Protein AF-A0A9D6TCB1-F1 (afdb_monomer)

Radius of gyration: 13.5 Å; Cα contacts (8 Å, |Δi|>4): 74; chains: 1; bounding box: 44×17×34 Å

Solvent-accessib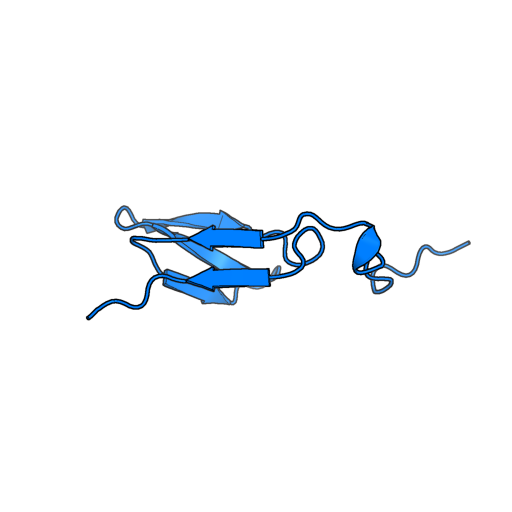le surface area (backbone atoms only — not comparable to full-atom values): 3804 Å² total; per-residue (Å²): 129,88,78,66,86,79,67,68,65,56,70,89,76,31,46,74,64,44,80,49,65,77,56,46,80,42,82,52,98,91,48,45,29,40,31,40,86,89,67,50,73,43,80,52,67,70,69,48,36,65,39,79,45,70,59,77,87,129

Nearest PDB structures (foldseek):
  5dqu-assembly1_B  TM=9.283E-01  e=2.844E-03  Escherichia coli K-12
  5ds6-assembly1_D  TM=9.216E-01  e=3.252E-03  Escherichia coli K-12
  5vvk-assembly1_D  TM=9.260E-01  e=3.477E-03  Escherichia coli K-12
  5vvk-assembly1_B  TM=9.288E-01  e=7.262E-03  Escherichia coli K-12
  4p6i-assembly1_D  TM=8.688E-01  e=1.734E-02  Escherichia coli K-12

Foldseek 3Di:
DPDPPPPFPDLVQADEEAEDEQFDWDADPVGIWTQHPVRDTDDDPPSRYNYYHYDDDD

pLDDT: mean 86.25, std 13.06, range [47.28, 96.06]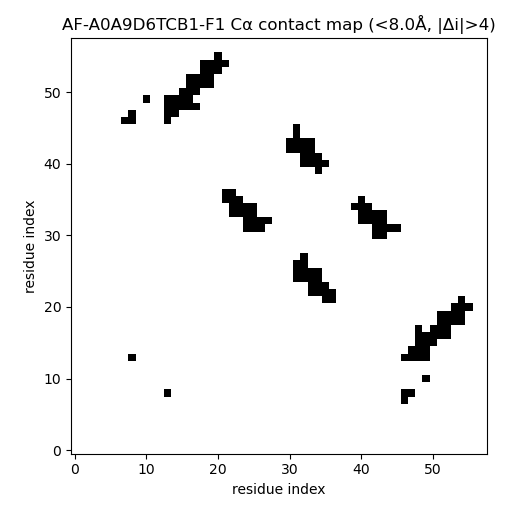

Sequence (58 aa):
MPRDLHALPRLSDRWSHLYLEHGRLQKTKEGLGFVDPQGGTTAVPLDQFAVVLLRAWG

Secondary structure (DSSP, 8-state):
----TT-PPPGGGSEEEEEE-SSEEEE-SSSEEEE-TTS-EEE--TTTEEEEEE----

Structure (mmCIF, N/CA/C/O backbone):
data_AF-A0A9D6TCB1-F1
#
_entry.id   AF-A0A9D6TCB1-F1
#
loop_
_atom_site.group_PDB
_atom_site.id
_atom_site.type_symbol
_atom_site.label_atom_id
_atom_site.label_alt_id
_atom_site.label_comp_id
_atom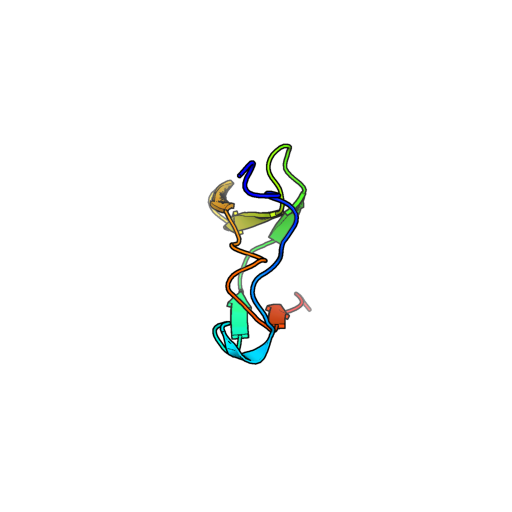_site.label_asym_id
_atom_site.label_entity_id
_atom_site.label_seq_id
_atom_site.pdbx_PDB_ins_code
_atom_site.Cartn_x
_atom_site.Cartn_y
_atom_site.Cartn_z
_atom_site.occupancy
_atom_site.B_iso_or_equiv
_atom_site.auth_seq_id
_atom_site.auth_comp_id
_atom_site.auth_asym_id
_atom_site.auth_atom_id
_atom_site.pdbx_PDB_model_num
ATOM 1 N N . MET A 1 1 ? 24.553 5.117 -15.390 1.00 47.28 1 MET A N 1
ATOM 2 C CA . MET A 1 1 ? 23.425 6.030 -15.675 1.00 47.28 1 MET A CA 1
ATOM 3 C C . MET A 1 1 ? 22.646 6.218 -14.386 1.00 47.28 1 MET A C 1
ATOM 5 O O . MET A 1 1 ? 22.422 5.208 -13.726 1.00 47.28 1 MET A O 1
ATOM 9 N N . PRO A 1 2 ? 22.300 7.447 -13.972 1.00 50.75 2 PRO A N 1
ATOM 10 C CA . PRO A 1 2 ? 21.478 7.627 -12.785 1.00 50.75 2 PRO A CA 1
ATOM 11 C C . PRO A 1 2 ? 20.103 7.025 -13.083 1.00 50.75 2 PRO A C 1
ATOM 13 O O . PRO A 1 2 ? 19.470 7.383 -14.073 1.00 50.75 2 PRO A O 1
ATOM 16 N N . ARG A 1 3 ? 19.684 6.042 -12.284 1.00 56.44 3 ARG A N 1
ATOM 17 C CA . ARG A 1 3 ? 18.345 5.459 -12.368 1.00 56.44 3 ARG A CA 1
ATOM 18 C C . ARG A 1 3 ? 17.383 6.519 -11.849 1.00 56.44 3 ARG A C 1
ATOM 20 O O . ARG A 1 3 ? 17.391 6.798 -10.655 1.00 56.44 3 ARG A O 1
ATOM 27 N N . ASP A 1 4 ? 16.621 7.137 -12.743 1.00 59.56 4 ASP A N 1
ATOM 28 C CA . ASP A 1 4 ? 15.524 8.010 -12.346 1.00 59.56 4 ASP A CA 1
ATOM 29 C C . ASP A 1 4 ? 14.535 7.179 -11.514 1.00 59.56 4 ASP A C 1
ATOM 31 O O . ASP A 1 4 ? 13.904 6.247 -12.017 1.00 59.56 4 ASP A O 1
ATOM 35 N N . LEU A 1 5 ? 14.460 7.466 -10.214 1.00 58.53 5 LEU A N 1
ATOM 36 C CA . LEU A 1 5 ? 13.565 6.783 -9.278 1.00 58.53 5 LEU A CA 1
ATOM 37 C C . LEU A 1 5 ? 12.094 7.180 -9.503 1.00 58.53 5 LEU A C 1
ATOM 39 O O . LEU A 1 5 ? 11.210 6.597 -8.880 1.00 58.53 5 LEU A O 1
ATOM 43 N N . HIS A 1 6 ? 11.825 8.132 -10.403 1.00 61.03 6 HIS A N 1
ATOM 44 C CA . HIS A 1 6 ? 10.483 8.500 -10.851 1.00 61.03 6 HIS A CA 1
ATOM 45 C C . HIS A 1 6 ? 10.000 7.690 -12.059 1.00 61.03 6 HIS A C 1
ATOM 47 O O . HIS A 1 6 ? 8.834 7.813 -12.444 1.00 61.03 6 HIS A O 1
ATOM 53 N N . ALA A 1 7 ? 10.849 6.846 -12.655 1.00 69.94 7 ALA A N 1
ATOM 54 C CA . ALA A 1 7 ? 10.419 5.946 -13.716 1.00 69.94 7 ALA A CA 1
ATOM 55 C C . ALA A 1 7 ? 9.518 4.851 -13.127 1.00 69.94 7 ALA A C 1
ATOM 57 O O . ALA A 1 7 ? 9.983 3.836 -12.606 1.00 69.94 7 ALA A O 1
ATOM 58 N N . LEU A 1 8 ? 8.207 5.074 -13.197 1.00 77.44 8 LEU A N 1
ATOM 59 C CA . LEU A 1 8 ? 7.219 4.077 -12.815 1.00 77.44 8 LEU A CA 1
ATOM 60 C C . LEU A 1 8 ? 7.273 2.879 -13.781 1.00 77.44 8 LEU A C 1
ATOM 62 O O . LEU A 1 8 ? 7.412 3.086 -14.992 1.00 77.44 8 LEU A O 1
ATOM 66 N N . PRO A 1 9 ? 7.097 1.635 -13.290 1.00 79.81 9 PRO A N 1
ATOM 67 C CA . PRO A 1 9 ? 6.912 0.476 -14.157 1.00 79.81 9 PRO A CA 1
ATOM 68 C C . PRO A 1 9 ? 5.763 0.721 -15.137 1.00 79.81 9 PRO A C 1
ATOM 70 O O . PRO A 1 9 ? 4.756 1.355 -14.769 1.00 79.81 9 PRO A O 1
ATOM 73 N N . ARG A 1 10 ? 5.886 0.197 -16.366 1.00 85.69 10 ARG A N 1
ATOM 74 C CA . ARG A 1 10 ? 4.781 0.244 -17.335 1.00 85.69 10 ARG A CA 1
ATOM 75 C C . ARG A 1 10 ? 3.571 -0.439 -16.712 1.00 85.69 10 ARG A C 1
ATOM 77 O O . ARG A 1 10 ? 3.718 -1.391 -15.953 1.00 85.69 10 ARG A O 1
ATOM 84 N N . LEU A 1 11 ? 2.370 0.010 -17.064 1.00 85.38 11 LEU A N 1
ATOM 85 C CA . LEU A 1 11 ? 1.137 -0.568 -16.523 1.00 85.38 11 LEU A CA 1
ATOM 86 C C . LEU A 1 11 ? 1.051 -2.087 -16.763 1.00 85.38 11 LEU A C 1
ATOM 88 O O . LEU A 1 11 ? 0.584 -2.814 -15.896 1.00 85.38 11 LEU A O 1
ATOM 92 N N . SER A 1 12 ? 1.563 -2.559 -17.906 1.00 89.69 12 SER A N 1
ATOM 93 C CA . SER A 1 12 ? 1.642 -3.980 -18.271 1.00 89.69 12 SER A CA 1
ATOM 94 C C . SER A 1 12 ? 2.571 -4.813 -17.387 1.00 89.69 12 SER A C 1
ATOM 96 O O . SER A 1 12 ? 2.450 -6.031 -17.375 1.00 89.69 12 SER A O 1
ATOM 98 N N . ASP A 1 13 ? 3.509 -4.172 -16.689 1.00 89.62 13 ASP A N 1
ATOM 99 C CA . ASP A 1 13 ? 4.495 -4.844 -15.840 1.00 89.62 13 ASP A CA 1
ATOM 100 C C . ASP A 1 13 ? 3.991 -4.973 -14.382 1.00 89.62 13 ASP A C 1
ATOM 102 O O . ASP A 1 13 ? 4.674 -5.551 -13.538 1.00 89.62 13 ASP A O 1
ATOM 106 N N . ARG A 1 14 ? 2.803 -4.428 -14.071 1.00 91.19 14 ARG A N 1
ATOM 107 C CA . ARG A 1 14 ? 2.212 -4.401 -12.724 1.00 91.19 14 ARG A CA 1
ATOM 108 C C . ARG A 1 14 ? 1.264 -5.567 -12.479 1.00 91.19 14 ARG A C 1
ATOM 110 O O . ARG A 1 14 ? 0.662 -6.119 -13.398 1.00 91.19 14 ARG A O 1
ATOM 117 N N . TRP A 1 15 ? 1.059 -5.887 -11.208 1.00 91.62 15 TRP A N 1
ATOM 118 C CA . TRP A 1 15 ? -0.026 -6.762 -10.781 1.00 91.62 15 TRP A CA 1
ATOM 119 C C . TRP A 1 15 ? -1.379 -6.072 -10.955 1.00 91.62 15 TRP A C 1
ATOM 121 O O . TRP A 1 15 ? -1.501 -4.849 -10.854 1.00 91.62 15 TRP A O 1
ATOM 131 N N . SER A 1 16 ? -2.415 -6.866 -11.230 1.00 93.06 16 SER A N 1
ATOM 132 C CA . SER A 1 16 ? -3.709 -6.347 -11.679 1.00 93.06 16 SER A CA 1
ATOM 133 C C . SER A 1 16 ? -4.381 -5.441 -10.646 1.00 93.06 16 SER A C 1
ATOM 135 O O . SER A 1 16 ? -4.786 -4.331 -10.978 1.00 93.06 16 SER A O 1
ATOM 137 N N . HIS A 1 17 ? -4.509 -5.886 -9.396 1.00 93.19 17 HIS A N 1
ATOM 138 C CA . HIS A 1 17 ? -5.151 -5.092 -8.353 1.00 93.19 17 HIS A CA 1
ATOM 139 C C . HIS A 1 17 ? -4.706 -5.498 -6.948 1.00 93.19 17 HIS A C 1
ATOM 141 O O . HIS A 1 17 ? -4.333 -6.646 -6.715 1.00 93.19 17 HIS A O 1
ATOM 147 N N . LEU A 1 18 ? -4.793 -4.548 -6.019 1.00 94.81 18 LEU A N 1
ATOM 148 C CA . LEU A 1 18 ? -4.695 -4.764 -4.579 1.00 94.81 18 LEU A CA 1
ATOM 149 C C . LEU A 1 18 ? -6.047 -4.432 -3.950 1.00 94.81 18 LEU A C 1
ATOM 151 O O . LEU A 1 18 ? -6.514 -3.301 -4.070 1.00 94.81 18 LEU A O 1
ATOM 155 N N . TYR A 1 19 ? -6.676 -5.399 -3.290 1.00 94.75 19 TYR A N 1
ATOM 156 C CA . TYR A 1 19 ? -7.916 -5.180 -2.548 1.00 94.75 19 TYR A CA 1
ATOM 157 C C . TYR A 1 19 ? -7.616 -5.025 -1.056 1.00 94.75 19 TYR A C 1
ATOM 159 O O . TYR A 1 19 ? -6.913 -5.853 -0.479 1.00 94.75 19 TYR A O 1
ATOM 167 N N . LEU A 1 20 ? -8.139 -3.960 -0.445 1.00 94.44 20 LEU A N 1
ATOM 168 C CA . LEU A 1 20 ? -7.964 -3.652 0.972 1.00 94.44 20 LEU A CA 1
ATOM 169 C C . LEU A 1 20 ? -9.326 -3.444 1.638 1.00 94.44 20 LEU A C 1
ATOM 171 O O . LEU A 1 20 ? -10.190 -2.716 1.137 1.00 94.44 20 LEU A O 1
ATOM 175 N N . GLU A 1 21 ? -9.492 -4.047 2.809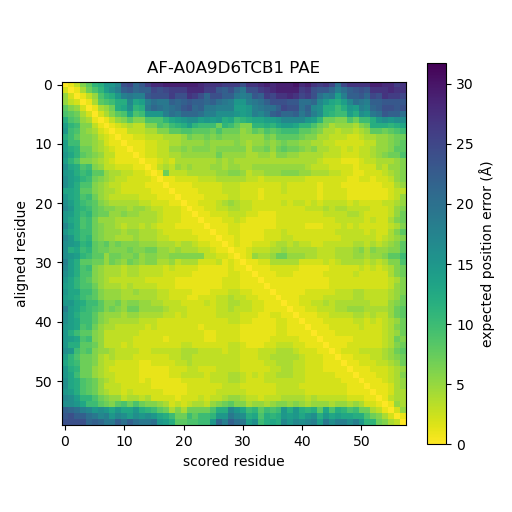 1.00 94.81 21 GLU A N 1
ATOM 176 C CA . GLU A 1 21 ? -10.711 -3.967 3.605 1.00 94.81 21 GLU A CA 1
ATOM 177 C C . GLU A 1 21 ? -10.411 -3.906 5.099 1.00 94.81 21 GLU A C 1
ATOM 179 O O . GLU A 1 21 ? -9.327 -4.278 5.539 1.00 94.81 21 GLU A O 1
ATOM 184 N N . HIS A 1 22 ? -11.393 -3.442 5.876 1.00 92.69 22 HIS A N 1
ATOM 185 C CA . HIS A 1 22 ? -11.294 -3.331 7.333 1.00 92.69 22 HIS A CA 1
ATOM 186 C C . HIS A 1 22 ? -10.089 -2.499 7.797 1.00 92.69 22 HIS A C 1
ATOM 188 O O . HIS A 1 22 ? -9.402 -2.856 8.741 1.00 92.69 22 HIS A O 1
ATOM 194 N N . GLY A 1 23 ? -9.840 -1.363 7.150 1.00 92.38 23 GLY A N 1
ATOM 195 C CA . GLY A 1 23 ? -8.813 -0.419 7.578 1.00 92.38 23 GLY A CA 1
ATOM 196 C C . GLY A 1 23 ? -8.965 0.922 6.883 1.00 92.38 23 GLY A C 1
ATOM 197 O O . GLY A 1 23 ? -9.978 1.180 6.226 1.00 92.38 23 GLY A O 1
ATOM 198 N N . ARG A 1 24 ? -7.959 1.782 7.032 1.00 93.12 24 ARG A N 1
ATOM 199 C CA . ARG A 1 24 ? -7.932 3.111 6.412 1.00 93.12 24 ARG A CA 1
ATOM 200 C C . ARG A 1 24 ? -6.621 3.357 5.689 1.00 93.12 24 ARG A C 1
ATOM 202 O O . ARG A 1 24 ? -5.555 2.968 6.158 1.00 93.12 24 ARG A O 1
ATOM 209 N N . LEU A 1 25 ? -6.696 4.066 4.572 1.00 94.06 25 LEU A N 1
ATOM 210 C CA . LEU A 1 25 ? -5.509 4.600 3.925 1.00 94.06 25 LEU A CA 1
ATOM 211 C C . LEU A 1 25 ? -5.064 5.890 4.609 1.00 94.06 25 LEU A C 1
ATOM 213 O O . LEU A 1 25 ? -5.883 6.741 4.957 1.00 94.06 25 LEU A O 1
ATOM 217 N N . GLN A 1 26 ? -3.756 6.052 4.756 1.00 94.44 26 GLN A N 1
ATOM 218 C CA . GLN A 1 26 ? -3.141 7.238 5.327 1.00 94.44 26 GLN A CA 1
ATOM 219 C C . GLN A 1 26 ? -1.893 7.607 4.531 1.00 94.44 26 GLN A C 1
ATOM 221 O O . GLN A 1 26 ? -1.058 6.762 4.221 1.00 94.44 26 GLN A O 1
ATOM 226 N N . LYS A 1 27 ? -1.743 8.892 4.212 1.00 94.06 27 LYS A N 1
ATOM 227 C CA . LYS A 1 27 ? -0.502 9.399 3.627 1.00 94.06 27 LYS A CA 1
ATOM 228 C C . LYS A 1 27 ? 0.591 9.417 4.697 1.00 94.06 27 LYS A C 1
ATOM 230 O O . LYS A 1 27 ? 0.380 9.965 5.780 1.00 94.06 27 LYS A O 1
ATOM 235 N N . THR A 1 28 ? 1.744 8.839 4.390 1.00 90.19 28 THR A N 1
ATOM 236 C CA . THR A 1 28 ? 2.943 8.862 5.238 1.00 90.19 28 THR A CA 1
ATOM 237 C C . THR A 1 28 ? 4.009 9.767 4.615 1.00 90.19 28 THR A C 1
ATOM 239 O O . THR A 1 28 ? 3.781 10.375 3.564 1.00 90.19 28 THR A O 1
ATOM 242 N N . LYS A 1 29 ? 5.176 9.898 5.260 1.00 89.75 29 LYS A N 1
ATOM 243 C CA . LYS A 1 29 ? 6.311 10.629 4.671 1.00 89.75 29 LYS A CA 1
ATOM 244 C C . LYS A 1 29 ? 6.862 9.904 3.438 1.00 89.75 29 LYS A C 1
ATOM 246 O O . LYS A 1 29 ? 7.323 10.554 2.507 1.00 89.75 29 LYS A O 1
ATOM 251 N N . GLU A 1 30 ? 6.778 8.578 3.434 1.00 86.38 30 GLU A N 1
ATOM 252 C CA . GLU A 1 30 ? 7.356 7.684 2.430 1.00 86.38 30 GLU A CA 1
ATOM 253 C C . GLU A 1 30 ? 6.365 7.313 1.314 1.00 86.38 30 GLU A C 1
ATOM 255 O O . GLU A 1 30 ? 6.776 6.789 0.283 1.00 86.38 30 GLU A O 1
ATOM 260 N N . GLY A 1 31 ? 5.066 7.581 1.488 1.00 89.25 31 GLY A N 1
ATOM 261 C CA . GLY A 1 31 ? 4.054 7.276 0.479 1.00 89.25 31 GLY A CA 1
ATOM 262 C C . GLY A 1 31 ? 2.662 7.065 1.063 1.00 89.25 31 GLY A C 1
ATOM 263 O O . GLY A 1 31 ? 2.090 7.962 1.687 1.00 89.25 31 GLY A O 1
ATOM 264 N N . LEU A 1 32 ? 2.096 5.884 0.810 1.00 93.38 32 LEU A N 1
ATOM 265 C CA . LEU A 1 32 ? 0.763 5.493 1.259 1.00 93.38 32 LEU A CA 1
ATOM 266 C C . LEU A 1 32 ? 0.865 4.301 2.214 1.00 93.38 32 LEU A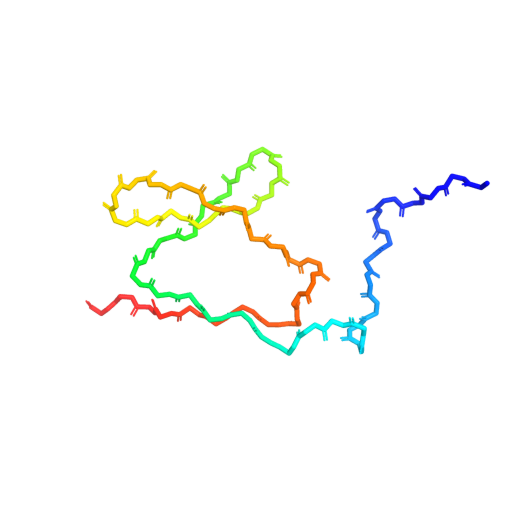 C 1
ATOM 268 O O . LEU A 1 32 ? 1.453 3.275 1.879 1.00 93.38 32 LEU A O 1
ATOM 272 N N . GLY A 1 33 ? 0.282 4.443 3.398 1.00 96.06 33 GLY A N 1
ATOM 273 C CA . GLY A 1 33 ? 0.143 3.386 4.391 1.00 96.06 33 GLY A CA 1
ATOM 274 C C . GLY A 1 33 ? -1.305 2.924 4.507 1.00 96.06 33 GLY A C 1
ATOM 275 O O . GLY A 1 33 ? -2.236 3.716 4.361 1.00 96.06 33 GLY A O 1
ATOM 276 N N . PHE A 1 34 ? -1.489 1.642 4.793 1.00 95.62 34 PHE A N 1
ATOM 277 C CA . PHE A 1 34 ? -2.758 1.055 5.191 1.00 95.62 34 PHE A CA 1
ATOM 278 C C . PHE A 1 34 ? -2.714 0.760 6.689 1.00 95.62 34 PHE A C 1
ATOM 280 O O . PHE A 1 34 ? -1.844 0.018 7.146 1.00 95.62 34 PHE A O 1
ATOM 287 N N . VAL A 1 35 ? -3.622 1.378 7.440 1.00 95.69 35 VAL A N 1
ATOM 288 C CA . VAL A 1 35 ? -3.737 1.233 8.892 1.00 95.69 35 VAL A CA 1
ATOM 289 C C . VAL A 1 35 ? -4.873 0.269 9.206 1.00 95.69 35 VAL A C 1
ATOM 291 O O . VAL A 1 35 ? -6.021 0.525 8.826 1.00 95.69 35 VAL A O 1
ATOM 294 N N . ASP A 1 36 ? -4.545 -0.823 9.888 1.00 93.31 36 ASP A N 1
ATOM 295 C CA . ASP A 1 36 ? -5.498 -1.837 10.337 1.00 93.31 36 ASP A CA 1
ATOM 296 C C . ASP A 1 36 ? -6.248 -1.397 11.622 1.00 93.31 36 ASP A C 1
ATOM 298 O O . ASP A 1 36 ? -5.916 -0.368 12.224 1.00 93.31 36 ASP A O 1
ATOM 302 N N . PRO A 1 37 ? -7.268 -2.148 12.081 1.00 93.19 37 PRO A N 1
ATOM 303 C CA . PRO A 1 37 ? -8.047 -1.787 13.267 1.00 93.19 37 PRO A CA 1
ATOM 304 C C . PRO A 1 37 ? -7.261 -1.855 14.583 1.00 93.19 37 PRO A C 1
ATOM 306 O O . PRO A 1 37 ? -7.681 -1.258 15.570 1.00 93.19 37 PRO A O 1
ATOM 309 N N . GLN A 1 38 ? -6.141 -2.581 14.610 1.00 95.06 38 GLN A N 1
ATOM 310 C CA . GLN A 1 38 ? -5.228 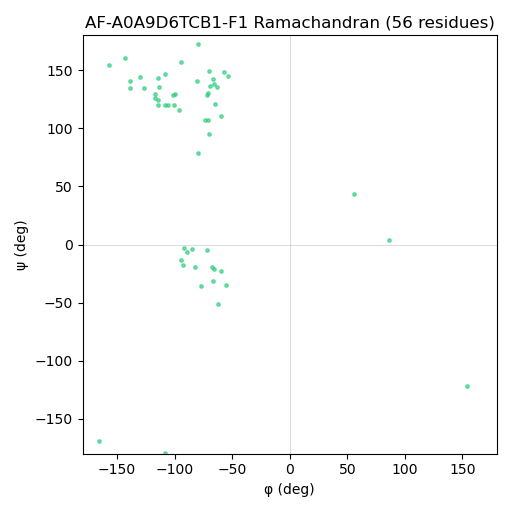-2.678 15.754 1.00 95.06 38 GLN A CA 1
ATOM 311 C C . GLN A 1 38 ? -4.219 -1.511 15.765 1.00 95.06 38 GLN A C 1
ATOM 313 O O . GLN A 1 38 ? -3.434 -1.377 16.702 1.00 95.06 38 GLN A O 1
ATOM 318 N N . GLY A 1 39 ? -4.237 -0.650 14.740 1.00 93.25 39 GLY A N 1
ATOM 319 C CA . GLY A 1 39 ? -3.311 0.469 14.574 1.00 93.25 39 GLY A CA 1
ATOM 320 C C . GLY A 1 39 ? -1.998 0.093 13.880 1.00 93.25 39 GLY A C 1
ATOM 321 O O . GLY A 1 39 ? -1.125 0.953 13.734 1.00 93.25 39 GLY A O 1
ATOM 322 N N . GLY A 1 40 ? -1.850 -1.154 13.423 1.00 94.31 40 GLY A N 1
ATOM 323 C CA . GLY A 1 40 ? -0.712 -1.590 12.621 1.00 94.31 40 GLY A CA 1
ATOM 324 C C . GLY A 1 40 ? -0.712 -0.893 11.263 1.00 94.31 40 GLY A C 1
ATOM 325 O O . GLY A 1 40 ? -1.76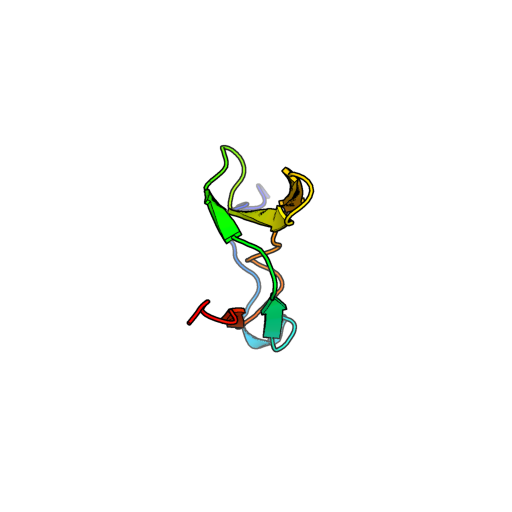0 -0.708 10.649 1.00 94.31 40 GLY A O 1
ATOM 326 N N . THR A 1 41 ? 0.461 -0.461 10.795 1.00 94.94 41 THR A N 1
ATOM 327 C CA . THR A 1 41 ? 0.607 0.231 9.505 1.00 94.94 41 THR A CA 1
ATOM 328 C C . THR A 1 41 ? 1.431 -0.610 8.539 1.00 94.94 41 THR A C 1
ATOM 330 O O . THR A 1 41 ? 2.574 -0.951 8.837 1.00 94.94 41 THR A O 1
ATOM 333 N N . THR A 1 42 ? 0.873 -0.890 7.361 1.00 94.88 42 THR A N 1
ATOM 334 C CA . THR A 1 42 ? 1.553 -1.594 6.262 1.00 94.88 42 THR A CA 1
ATOM 335 C C . THR A 1 42 ? 1.748 -0.652 5.076 1.00 94.88 42 THR A C 1
ATOM 337 O O . THR A 1 42 ? 0.827 0.073 4.704 1.00 94.88 42 THR A O 1
ATOM 340 N N . ALA A 1 43 ? 2.935 -0.643 4.465 1.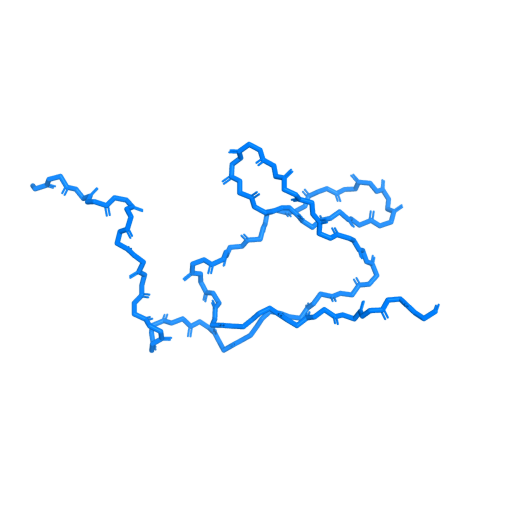00 95.31 43 ALA A N 1
ATOM 341 C CA . ALA A 1 43 ? 3.192 0.160 3.269 1.00 95.31 43 ALA A CA 1
ATOM 342 C C . ALA A 1 43 ? 2.426 -0.391 2.055 1.00 95.31 43 ALA A C 1
ATOM 344 O O . ALA A 1 43 ? 2.418 -1.598 1.814 1.00 95.31 43 ALA A O 1
ATOM 345 N N . VAL A 1 44 ? 1.814 0.497 1.268 1.00 94.81 44 VAL A N 1
ATOM 346 C CA . VAL A 1 44 ? 1.112 0.138 0.030 1.00 94.81 44 VAL A CA 1
ATOM 347 C C . VAL A 1 44 ? 2.056 0.340 -1.164 1.00 94.81 44 VAL A C 1
ATOM 349 O O . VAL A 1 44 ? 2.428 1.484 -1.442 1.00 94.81 44 VAL A O 1
ATOM 352 N N . PRO A 1 45 ? 2.435 -0.719 -1.906 1.00 91.75 45 PRO A N 1
ATOM 353 C CA . PRO A 1 45 ? 3.350 -0.608 -3.044 1.00 91.75 45 PRO A CA 1
ATOM 354 C C . PRO A 1 45 ? 2.605 -0.111 -4.296 1.00 91.75 45 PRO A C 1
ATOM 356 O O . PRO A 1 45 ? 2.215 -0.877 -5.177 1.00 91.75 45 PRO A O 1
ATOM 359 N N . LEU A 1 46 ? 2.361 1.201 -4.351 1.00 87.56 46 LEU A N 1
ATOM 360 C CA . LEU A 1 46 ? 1.581 1.866 -5.406 1.00 87.56 46 LEU A CA 1
ATOM 361 C C . LEU A 1 46 ? 2.152 1.702 -6.824 1.00 87.56 46 LEU A C 1
ATOM 363 O O . LEU A 1 46 ? 1.429 1.847 -7.809 1.00 87.56 46 LEU A O 1
ATOM 367 N N . ASP A 1 47 ? 3.445 1.426 -6.940 1.00 88.56 47 ASP A N 1
ATOM 368 C CA . ASP A 1 47 ? 4.143 1.196 -8.202 1.00 88.56 47 ASP A CA 1
ATOM 369 C C . ASP A 1 47 ? 3.980 -0.238 -8.724 1.00 88.56 47 ASP A C 1
ATOM 371 O O . ASP A 1 47 ? 4.151 -0.469 -9.922 1.00 88.56 47 ASP A O 1
ATOM 375 N N . GLN A 1 48 ? 3.604 -1.184 -7.859 1.00 91.69 48 GLN A N 1
ATOM 376 C CA . GLN A 1 48 ? 3.474 -2.599 -8.213 1.00 91.69 48 GLN A CA 1
ATOM 377 C C . GLN A 1 48 ? 2.066 -3.002 -8.645 1.00 91.69 48 GLN A C 1
ATOM 379 O O . GLN A 1 48 ? 1.915 -4.036 -9.290 1.00 91.69 48 GLN A O 1
ATOM 384 N N . PHE A 1 49 ? 1.044 -2.200 -8.338 1.00 93.38 49 PHE A N 1
ATOM 385 C CA . PHE A 1 49 ? -0.348 -2.499 -8.679 1.00 93.38 49 PHE A CA 1
ATOM 386 C C . PHE A 1 49 ? -0.922 -1.501 -9.689 1.00 93.38 49 PHE A C 1
ATOM 388 O O . PHE A 1 49 ? -0.625 -0.304 -9.656 1.00 93.38 49 PHE A O 1
ATOM 395 N N . ALA A 1 50 ? -1.755 -1.998 -10.605 1.00 92.94 50 ALA A N 1
ATOM 396 C CA . ALA A 1 50 ? -2.478 -1.162 -11.560 1.00 92.94 50 ALA A CA 1
ATOM 397 C C . ALA A 1 50 ? -3.685 -0.460 -10.915 1.00 92.94 50 ALA A C 1
ATOM 399 O O . ALA A 1 50 ? -3.974 0.687 -11.249 1.00 92.94 50 ALA A O 1
ATOM 400 N N . VAL A 1 51 ? -4.369 -1.127 -9.978 1.00 93.31 51 VAL A N 1
ATOM 401 C CA . VAL A 1 51 ? -5.560 -0.602 -9.291 1.00 93.31 51 VAL A CA 1
ATOM 402 C C . VAL A 1 51 ? -5.516 -0.943 -7.800 1.00 93.31 51 VAL A C 1
ATOM 404 O O . VAL A 1 51 ? -5.154 -2.056 -7.426 1.00 93.31 51 VAL A O 1
ATOM 407 N N . VAL A 1 52 ? -5.933 -0.009 -6.941 1.00 93.19 52 VAL A N 1
ATOM 408 C CA . VAL A 1 52 ? -6.234 -0.286 -5.528 1.00 93.19 52 VAL A CA 1
ATOM 409 C C . VAL A 1 52 ? -7.745 -0.214 -5.337 1.00 93.19 52 VAL A C 1
ATOM 411 O O . VAL A 1 52 ? -8.359 0.818 -5.602 1.00 93.19 52 VAL A O 1
ATOM 414 N N . LEU A 1 53 ? -8.339 -1.318 -4.894 1.00 94.31 53 LEU A N 1
ATOM 415 C CA . LEU A 1 53 ? -9.758 -1.431 -4.585 1.00 94.31 53 LEU A CA 1
ATOM 416 C C . LEU A 1 53 ? -9.943 -1.336 -3.073 1.00 94.31 53 LEU A C 1
ATOM 418 O O . LEU A 1 53 ? -9.293 -2.04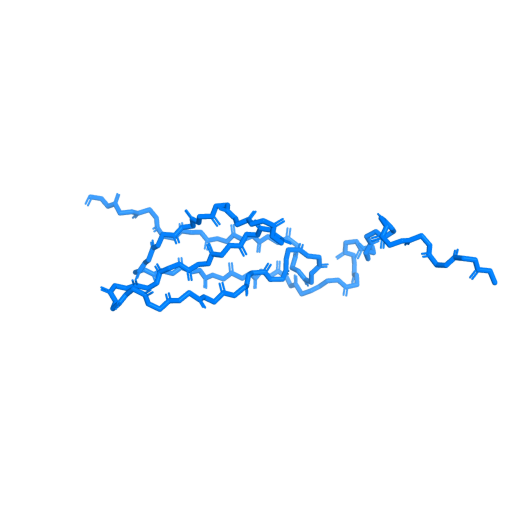9 -2.311 1.00 94.31 53 LEU A O 1
ATOM 422 N N . LEU A 1 54 ? -10.838 -0.452 -2.648 1.00 92.12 54 LEU A N 1
ATOM 423 C CA . LEU A 1 54 ? -11.105 -0.192 -1.240 1.00 92.12 54 LEU A CA 1
ATOM 424 C C . LEU A 1 54 ? -12.543 -0.558 -0.931 1.00 92.12 54 LEU A C 1
ATOM 426 O O . LEU A 1 54 ? -13.468 -0.074 -1.589 1.00 92.12 54 LEU A O 1
ATOM 430 N N . ARG A 1 55 ? -12.740 -1.352 0.116 1.00 86.50 55 ARG A N 1
ATOM 431 C CA . ARG A 1 55 ? -14.062 -1.474 0.719 1.00 86.50 55 ARG A CA 1
ATOM 432 C C . ARG A 1 55 ? -14.367 -0.201 1.505 1.00 86.50 55 ARG A C 1
ATOM 434 O O . ARG A 1 55 ? -13.798 0.018 2.574 1.00 86.50 55 ARG A O 1
ATOM 441 N N . ALA A 1 56 ? -15.258 0.633 0.975 1.00 72.62 56 ALA A N 1
ATOM 442 C CA . ALA A 1 56 ? -15.806 1.756 1.724 1.00 72.62 56 ALA A CA 1
ATOM 443 C C . ALA A 1 56 ? -16.599 1.227 2.931 1.00 72.62 56 ALA A C 1
ATOM 445 O O . ALA A 1 56 ? -17.351 0.258 2.809 1.00 72.62 56 ALA A O 1
ATOM 446 N N . TRP A 1 57 ? -16.403 1.844 4.094 1.00 63.34 57 TRP A N 1
ATOM 447 C CA . TRP A 1 57 ? -17.261 1.604 5.251 1.00 63.34 57 TRP A CA 1
ATOM 448 C C . TRP A 1 57 ? -18.625 2.246 4.970 1.00 63.34 57 TRP A C 1
ATOM 450 O O . TRP A 1 57 ? -18.673 3.390 4.514 1.00 63.34 57 TRP A O 1
ATOM 460 N N . GLY A 1 58 ? -19.699 1.480 5.174 1.00 55.94 58 GLY A N 1
ATOM 461 C CA . GLY A 1 58 ? -21.081 1.966 5.161 1.00 55.94 58 GLY A CA 1
ATOM 462 C C . GLY A 1 58 ? -21.531 2.379 6.551 1.00 55.94 58 GLY A C 1
ATOM 463 O O . GLY A 1 58 ? -20.986 1.808 7.523 1.00 55.94 58 GLY A O 1
#

Mean predicted aligned error: 6.06 Å